Protein AF-A0A7C7JTU2-F1 (afdb_monomer_lite)

Sequence (144 aa):
MRARRPIYLCAALLTVGSVMELSAQTPSTFIVESPTMRTGEMMPRKYSPDGPNLSPPLTWRGLPAETRQIAVICQDHGAGNPPPWVHWIIYNIPGNAMGLPEGIPFESTDPMPREITGATHGNNGWGLSMYRGPAPPRNSVHHY

Radius of gyration: 26.82 Å; chains: 1; bounding box: 37×36×107 Å

Secondary structure (DSSP, 8-state):
--PPPPPP----------------------EEE-SS--TTSPPPGGGSTTTT-PPPPEEEE---TT--EEEEEEEETTSSSSSPEEEEEEEEEETT--EE-SS---STTSPPPGGGTT-EEEP-TTS-SS-----PPTT-----

Foldseek 3Di:
DDDDDDDDDDDDDDDPPDDPPPPPPDPFDKDKDFPQDDPPDDDPCCCAPNHVVKDGKMFIDRQPPPQAKDKDWDWWCVDDVNDTFTQWIKIQFGSPQGIADIRADQDPPDAGDPSRHRIFFAQGNVGGSDGHGDDDPPPDDIGD

Structure (mmCIF, N/CA/C/O backbone):
data_AF-A0A7C7JTU2-F1
#
_entry.id   AF-A0A7C7JTU2-F1
#
loop_
_atom_site.group_PDB
_atom_site.id
_atom_site.type_symbol
_atom_site.label_atom_id
_atom_site.label_alt_id
_atom_site.label_comp_id
_atom_site.label_asym_id
_atom_site.label_entity_id
_atom_site.label_seq_id
_atom_site.pdbx_PDB_ins_code
_atom_site.Cartn_x
_atom_site.Cartn_y
_atom_site.Cartn_z
_atom_site.occupancy
_atom_site.B_iso_or_equiv
_atom_site.auth_seq_id
_atom_site.auth_comp_id
_atom_site.auth_asym_id
_atom_site.auth_atom_id
_atom_site.pdbx_PDB_model_num
ATOM 1 N N . MET A 1 1 ? -7.100 21.741 91.784 1.00 44.62 1 MET A N 1
ATOM 2 C CA . MET A 1 1 ? -7.753 21.788 90.455 1.00 44.62 1 MET A CA 1
ATOM 3 C C . MET A 1 1 ? -6.667 21.665 89.393 1.00 44.62 1 MET A C 1
ATOM 5 O O . MET A 1 1 ? -5.785 22.509 89.361 1.00 44.62 1 MET A O 1
ATOM 9 N N . ARG A 1 2 ? -6.634 20.572 88.618 1.00 43.47 2 ARG A N 1
ATOM 10 C CA . ARG A 1 2 ? -5.544 20.252 87.674 1.00 43.47 2 ARG A CA 1
ATOM 11 C C . ARG A 1 2 ? -6.115 20.292 86.252 1.00 43.47 2 ARG A C 1
ATOM 13 O O . ARG A 1 2 ? -6.909 19.426 85.896 1.00 43.47 2 ARG A O 1
ATOM 20 N N . ALA A 1 3 ? -5.772 21.325 85.484 1.00 44.09 3 ALA A N 1
ATOM 21 C CA . ALA A 1 3 ? -6.263 21.531 84.123 1.00 44.09 3 ALA A CA 1
ATOM 22 C C . ALA A 1 3 ? -5.589 20.549 83.147 1.00 44.09 3 ALA A C 1
ATOM 24 O O . ALA A 1 3 ? -4.362 20.474 83.079 1.00 44.09 3 ALA A O 1
ATOM 25 N N . ARG A 1 4 ? -6.394 19.779 82.407 1.00 50.62 4 ARG A N 1
ATOM 26 C CA . ARG A 1 4 ? -5.942 18.874 81.340 1.00 50.62 4 ARG A CA 1
ATOM 27 C C . ARG A 1 4 ? -5.912 19.648 80.018 1.00 50.62 4 ARG A C 1
ATOM 29 O O . ARG A 1 4 ? -6.917 20.242 79.642 1.00 50.62 4 ARG A O 1
ATOM 36 N N . ARG A 1 5 ? -4.766 19.654 79.331 1.00 49.66 5 ARG A N 1
ATOM 37 C CA . ARG A 1 5 ? -4.621 20.205 77.972 1.00 49.66 5 ARG A CA 1
ATOM 38 C C . ARG A 1 5 ? -5.135 19.184 76.943 1.00 49.66 5 ARG A C 1
ATOM 40 O O . ARG A 1 5 ? -4.817 18.006 77.107 1.00 49.66 5 ARG A O 1
ATOM 47 N N . PRO A 1 6 ? -5.879 19.591 75.900 1.00 47.34 6 PRO A N 1
ATOM 48 C CA . PRO A 1 6 ? -6.266 18.685 74.827 1.00 47.34 6 PRO A CA 1
ATOM 49 C C . PRO A 1 6 ? -5.099 18.498 73.848 1.00 47.34 6 PRO A C 1
ATOM 51 O O . PRO A 1 6 ? -4.407 19.451 73.492 1.00 47.34 6 PRO A O 1
ATOM 54 N N . ILE A 1 7 ? -4.879 17.252 73.434 1.00 58.06 7 ILE A N 1
ATOM 55 C CA . ILE A 1 7 ? -3.967 16.876 72.352 1.00 58.06 7 ILE A CA 1
ATOM 56 C C . ILE A 1 7 ? -4.820 16.804 71.083 1.00 58.06 7 ILE A C 1
ATOM 58 O O . ILE A 1 7 ? -5.769 16.024 71.035 1.00 58.06 7 ILE A O 1
ATOM 62 N N . TYR A 1 8 ? -4.508 17.618 70.076 1.00 43.75 8 TYR A N 1
ATOM 63 C CA . TYR A 1 8 ? -5.130 17.523 68.756 1.00 43.75 8 TYR A CA 1
ATOM 64 C C . TYR A 1 8 ? -4.351 16.514 67.910 1.00 43.75 8 TYR A C 1
ATOM 66 O O . TYR A 1 8 ? -3.155 16.682 67.677 1.00 43.75 8 TYR A O 1
ATOM 74 N N . LEU A 1 9 ? -5.031 15.453 67.478 1.00 47.47 9 LEU A N 1
ATOM 75 C CA . LEU A 1 9 ? -4.498 14.450 66.564 1.00 47.47 9 LEU A CA 1
ATOM 76 C C . LEU A 1 9 ? -4.831 14.892 65.129 1.00 47.47 9 LEU A C 1
ATOM 78 O O . LEU A 1 9 ? -5.986 14.828 64.714 1.00 47.47 9 LEU A O 1
ATOM 82 N N . CYS A 1 10 ? -3.840 15.377 64.378 1.00 43.09 10 CYS A N 1
ATOM 83 C CA . CYS A 1 10 ? -3.990 15.619 62.942 1.00 43.09 10 CYS A CA 1
ATOM 84 C C . CYS A 1 10 ? -4.026 14.274 62.206 1.00 43.09 10 CYS A C 1
ATOM 86 O O . CYS A 1 10 ? -3.021 13.565 62.157 1.00 43.09 10 CYS A O 1
ATOM 88 N N . ALA A 1 11 ? -5.172 13.927 61.623 1.00 54.00 11 ALA A N 1
ATOM 89 C CA . ALA A 1 11 ? -5.282 12.814 60.688 1.00 54.00 11 ALA A CA 1
ATOM 90 C C . ALA A 1 11 ? -4.717 13.244 59.325 1.00 54.00 11 ALA A C 1
ATOM 92 O O . ALA A 1 11 ? -5.240 14.158 58.690 1.00 54.00 11 ALA A O 1
ATOM 93 N N . ALA A 1 12 ? -3.638 12.601 58.879 1.00 56.00 12 ALA A N 1
ATOM 94 C CA . ALA A 1 12 ? -3.118 12.776 57.529 1.00 56.00 12 ALA A CA 1
ATOM 95 C C . ALA A 1 12 ? -3.972 11.955 56.546 1.00 56.00 12 ALA A C 1
ATOM 97 O O . ALA A 1 12 ? -4.010 10.727 56.634 1.00 56.00 12 ALA A O 1
ATOM 98 N N . LEU A 1 13 ? -4.666 12.624 55.617 1.00 56.28 13 LEU A N 1
ATOM 99 C CA . LEU A 1 13 ? -5.293 11.970 54.465 1.00 56.28 13 LEU A CA 1
ATOM 100 C C . LEU A 1 13 ? -4.188 11.529 53.495 1.00 56.28 13 LEU A C 1
ATOM 102 O O . LEU A 1 13 ? -3.572 12.358 52.829 1.00 56.28 13 LEU A O 1
ATOM 106 N N . LEU A 1 14 ? -3.950 10.223 53.408 1.00 55.97 14 LEU A N 1
ATOM 107 C CA . LEU A 1 14 ? -3.154 9.625 52.340 1.00 55.97 14 LEU A CA 1
ATOM 108 C C . LEU A 1 14 ? -4.024 9.555 51.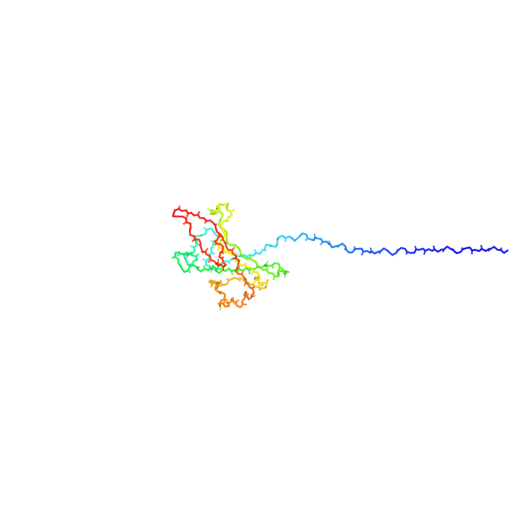081 1.00 55.97 14 LEU A C 1
ATOM 110 O O . LEU A 1 14 ? -4.910 8.708 50.974 1.00 55.97 14 LEU A O 1
ATOM 114 N N . THR A 1 15 ? -3.795 10.454 50.128 1.00 59.78 15 THR A N 1
ATOM 115 C CA . THR A 1 15 ? -4.332 10.305 48.776 1.00 59.78 15 THR A CA 1
ATOM 116 C C . THR A 1 15 ? -3.600 9.150 48.101 1.00 59.78 15 THR A C 1
ATOM 118 O O . THR A 1 15 ? -2.412 9.236 47.797 1.00 59.78 15 THR A O 1
ATOM 121 N N . VAL A 1 16 ? -4.303 8.039 47.879 1.00 60.81 16 VAL A N 1
ATOM 122 C CA . VAL A 1 16 ? -3.799 6.946 47.045 1.00 60.81 16 VAL A CA 1
ATOM 123 C C . VAL A 1 16 ? -3.772 7.464 45.609 1.00 60.81 16 VAL A C 1
ATOM 125 O O . VAL A 1 16 ? -4.805 7.554 44.949 1.00 60.81 16 VAL A O 1
ATOM 128 N N . GLY A 1 17 ? -2.596 7.885 45.148 1.00 57.53 17 GLY A N 1
ATOM 129 C CA . GLY A 1 17 ? -2.371 8.200 43.744 1.00 57.53 17 GLY A CA 1
ATOM 130 C C . GLY A 1 17 ? -2.594 6.940 42.915 1.00 57.53 17 GLY A C 1
ATOM 131 O O . GLY A 1 17 ? -1.939 5.925 43.145 1.00 57.53 17 GLY A O 1
ATOM 132 N N . SER A 1 18 ? -3.542 6.991 41.980 1.00 65.31 18 SER A N 1
ATOM 133 C CA . SER A 1 18 ? -3.735 5.925 41.001 1.00 65.31 18 SER A CA 1
ATOM 134 C C . SER A 1 18 ? -2.482 5.851 40.131 1.00 65.31 18 SER A C 1
ATOM 136 O O . SER A 1 18 ? -2.180 6.768 39.368 1.00 65.31 18 SER A O 1
ATOM 138 N N . VAL A 1 19 ? -1.713 4.779 40.302 1.00 59.88 19 VAL A N 1
ATOM 139 C CA . VAL A 1 19 ? -0.646 4.411 39.377 1.00 59.88 19 VAL A CA 1
ATOM 140 C C . VAL A 1 19 ? -1.309 3.964 38.081 1.00 59.88 19 VAL A C 1
ATOM 142 O O . VAL A 1 19 ? -1.982 2.938 38.044 1.00 59.88 19 VAL A O 1
ATOM 145 N N . MET A 1 20 ? -1.158 4.753 37.016 1.00 58.62 20 MET A N 1
ATOM 146 C CA . MET A 1 20 ? -1.461 4.265 35.676 1.00 58.62 20 MET A CA 1
ATOM 147 C C . MET A 1 20 ? -0.395 3.228 35.329 1.00 58.62 20 MET A C 1
ATOM 149 O O . MET A 1 20 ? 0.753 3.577 35.053 1.00 58.62 20 MET A O 1
ATOM 153 N N . GLU A 1 21 ? -0.756 1.949 35.399 1.00 58.12 21 GLU A N 1
ATOM 154 C CA . GLU A 1 21 ? 0.071 0.876 34.861 1.00 58.12 21 GLU A CA 1
ATOM 155 C C . GLU A 1 21 ? 0.172 1.066 33.350 1.00 58.12 21 GLU A C 1
ATOM 157 O O . GLU A 1 21 ? -0.782 0.854 32.599 1.00 58.12 21 GLU A O 1
ATOM 162 N N . LEU A 1 22 ? 1.351 1.488 32.896 1.00 54.31 22 LEU A N 1
ATOM 163 C CA . LEU A 1 22 ? 1.710 1.448 31.491 1.00 54.31 22 LEU A CA 1
ATOM 164 C C . LEU A 1 22 ? 1.908 -0.026 31.115 1.00 54.31 22 LEU A C 1
ATOM 166 O O . LEU A 1 22 ? 3.024 -0.541 31.123 1.00 54.31 22 LEU A O 1
ATOM 170 N N . SER A 1 23 ? 0.808 -0.726 30.841 1.00 62.28 23 SER A N 1
ATOM 171 C CA . SER A 1 23 ? 0.864 -2.060 30.256 1.00 62.28 23 SER A CA 1
ATOM 172 C C . SER A 1 23 ? 1.531 -1.932 28.892 1.00 62.28 23 SER A C 1
ATOM 174 O O . SER A 1 23 ? 0.951 -1.369 27.963 1.00 62.28 23 SER A O 1
ATOM 176 N N . ALA A 1 24 ? 2.747 -2.458 28.757 1.00 57.00 24 ALA A N 1
ATOM 177 C CA . ALA A 1 24 ? 3.334 -2.702 27.450 1.00 57.00 24 ALA A CA 1
ATOM 178 C C . ALA A 1 24 ? 2.350 -3.575 26.662 1.00 57.00 24 ALA A C 1
ATOM 180 O O . ALA A 1 24 ? 2.058 -4.705 27.056 1.00 57.00 24 ALA A O 1
ATOM 181 N N . GLN A 1 25 ? 1.774 -3.033 25.590 1.00 59.81 25 GLN A N 1
ATOM 182 C CA . GLN A 1 25 ? 0.852 -3.785 24.754 1.00 59.81 25 GLN A CA 1
ATOM 183 C C . GLN A 1 25 ? 1.649 -4.905 24.091 1.00 59.81 25 GLN A C 1
ATOM 185 O O . GLN A 1 25 ? 2.521 -4.646 23.261 1.00 59.81 25 GLN A O 1
ATOM 190 N N . THR A 1 26 ? 1.394 -6.153 24.491 1.00 57.59 26 THR A N 1
ATOM 191 C CA . THR A 1 26 ? 1.912 -7.319 23.773 1.00 57.59 26 THR A CA 1
ATOM 192 C C . THR A 1 26 ? 1.570 -7.126 22.296 1.00 57.59 26 THR A C 1
ATOM 194 O O . THR A 1 26 ? 0.409 -6.802 22.011 1.00 57.59 26 THR A O 1
ATOM 197 N N . PRO A 1 27 ? 2.533 -7.255 21.360 1.00 60.69 27 PRO A N 1
ATOM 198 C CA . PRO A 1 27 ? 2.233 -7.093 19.948 1.00 60.69 27 PRO A CA 1
ATOM 199 C C . PRO A 1 27 ? 1.124 -8.079 19.594 1.00 60.69 27 PRO A C 1
ATOM 201 O O . PRO A 1 27 ? 1.302 -9.295 19.643 1.00 60.69 27 PRO A O 1
ATOM 204 N N . SER A 1 28 ? -0.058 -7.536 19.320 1.00 69.88 28 SER A N 1
ATOM 205 C CA . SER A 1 28 ? -1.204 -8.320 18.889 1.00 69.88 28 SER A CA 1
ATOM 206 C C . SER A 1 28 ? -0.896 -8.725 17.463 1.00 69.88 28 SER A C 1
ATOM 208 O O . SER A 1 28 ? -0.784 -7.875 16.580 1.00 69.88 28 SER A O 1
ATOM 210 N N . THR A 1 29 ? -0.690 -10.017 17.237 1.00 85.00 29 THR A N 1
ATOM 211 C CA . THR A 1 29 ? -0.572 -10.526 15.878 1.00 85.00 29 THR A CA 1
ATOM 212 C C . THR A 1 29 ? -1.952 -10.471 15.241 1.00 85.00 29 THR A C 1
ATOM 214 O O . THR A 1 29 ? -2.871 -11.160 15.676 1.00 85.00 29 THR A O 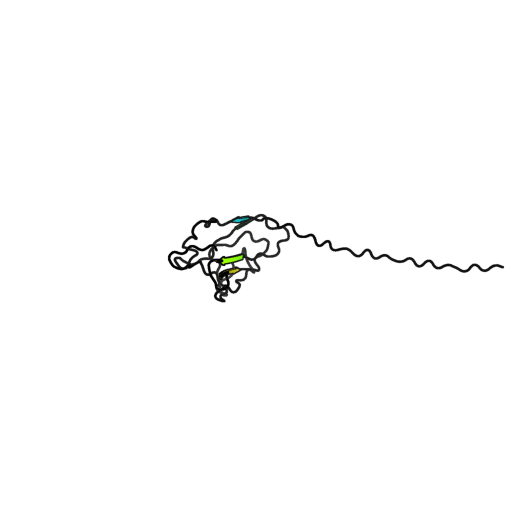1
ATOM 217 N N . PHE A 1 30 ? -2.090 -9.647 14.212 1.00 94.44 30 PHE A N 1
ATOM 218 C CA . PHE A 1 30 ? -3.230 -9.663 13.309 1.00 94.44 30 PHE A CA 1
ATOM 219 C C . PHE A 1 30 ? -2.767 -10.181 11.949 1.00 94.44 30 PHE A C 1
ATOM 221 O O . PHE A 1 30 ? -1.573 -10.204 11.643 1.00 94.44 30 PHE A O 1
ATOM 228 N N . ILE A 1 31 ? -3.713 -10.646 11.145 1.00 95.81 31 ILE A N 1
ATOM 229 C CA . ILE A 1 31 ? -3.431 -11.242 9.841 1.00 95.81 31 ILE A CA 1
ATOM 230 C C . ILE A 1 31 ? -3.775 -10.223 8.767 1.00 95.81 31 ILE A C 1
ATOM 232 O O . ILE A 1 31 ? -4.836 -9.607 8.846 1.00 95.81 31 ILE A O 1
ATOM 236 N N . VAL A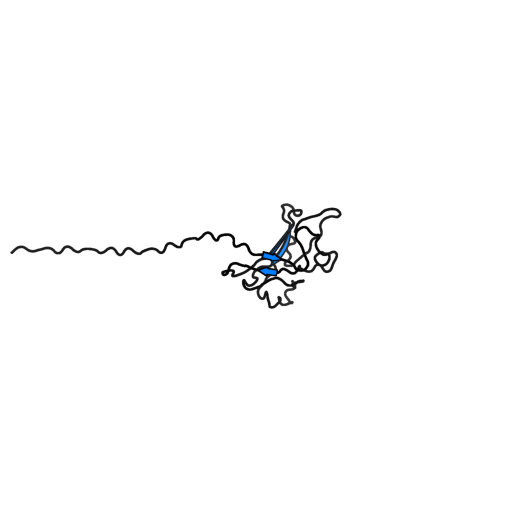 1 32 ? -2.904 -10.091 7.766 1.00 97.06 32 VAL A N 1
ATOM 237 C CA . VAL A 1 32 ? -3.131 -9.307 6.548 1.00 97.06 32 VAL A CA 1
ATOM 238 C C . VAL A 1 32 ? -2.990 -10.235 5.349 1.00 97.06 32 VAL A C 1
ATOM 240 O O . VAL A 1 32 ? -2.011 -10.970 5.239 1.00 97.06 32 VAL A O 1
ATOM 243 N N . GLU A 1 33 ? -3.969 -10.208 4.456 1.00 97.38 33 GLU A N 1
ATOM 244 C CA . GLU A 1 33 ? -4.041 -11.057 3.270 1.00 97.38 33 GLU A CA 1
ATOM 245 C C . GLU A 1 33 ? -4.533 -10.258 2.065 1.00 97.38 33 GLU A C 1
ATOM 247 O O . GLU A 1 33 ? -5.195 -9.228 2.202 1.00 97.38 33 GLU A O 1
ATOM 252 N N . SER A 1 34 ? -4.262 -10.771 0.868 1.00 97.94 34 SER A N 1
ATOM 253 C CA . SER A 1 34 ? -4.821 -10.260 -0.377 1.00 97.94 34 SER A CA 1
ATOM 254 C C . SER A 1 34 ? -5.413 -11.416 -1.185 1.00 97.94 34 SER A C 1
ATOM 256 O O . SER A 1 34 ? -4.780 -12.467 -1.289 1.00 97.94 34 SER A O 1
ATOM 258 N N . PRO A 1 35 ? -6.596 -11.253 -1.802 1.00 96.50 35 PRO A N 1
ATOM 259 C CA . PRO A 1 35 ? -7.148 -12.268 -2.699 1.00 96.50 35 PRO A CA 1
ATOM 260 C C . PRO A 1 35 ? -6.355 -12.409 -4.009 1.00 96.50 35 PRO A C 1
ATOM 262 O O . PRO A 1 35 ? -6.557 -13.371 -4.747 1.00 96.50 35 PRO A O 1
ATOM 265 N N . THR A 1 36 ? -5.479 -11.452 -4.325 1.00 96.62 36 THR A N 1
ATOM 266 C CA . THR A 1 36 ? -4.796 -11.346 -5.623 1.00 96.62 36 THR A CA 1
ATOM 267 C C . THR A 1 36 ? -3.276 -11.365 -5.521 1.00 96.62 36 THR A C 1
ATOM 269 O O . THR A 1 36 ? -2.614 -11.446 -6.553 1.00 96.62 36 THR A O 1
ATOM 272 N N . MET A 1 37 ? -2.716 -11.305 -4.312 1.00 96.69 37 MET A N 1
ATOM 273 C CA . MET A 1 37 ? -1.273 -11.325 -4.070 1.00 96.69 37 MET A CA 1
ATOM 274 C C . MET A 1 37 ? -0.918 -12.375 -3.023 1.00 96.69 37 MET A C 1
ATOM 276 O O . MET A 1 37 ? -1.684 -12.625 -2.091 1.00 96.69 37 MET A O 1
ATOM 280 N N . ARG A 1 38 ? 0.276 -12.955 -3.149 1.00 96.75 38 ARG A N 1
ATOM 281 C CA . ARG A 1 38 ? 0.853 -13.879 -2.170 1.00 96.75 38 ARG A CA 1
ATOM 282 C C . ARG A 1 38 ? 2.280 -13.463 -1.850 1.00 96.75 38 ARG A C 1
ATOM 284 O O . ARG A 1 38 ? 3.013 -13.002 -2.722 1.00 96.75 38 ARG A O 1
ATOM 291 N N . THR A 1 39 ? 2.674 -13.640 -0.596 1.00 96.19 39 THR A N 1
ATOM 292 C CA . THR A 1 39 ? 4.035 -13.345 -0.143 1.00 96.19 39 THR A CA 1
ATOM 293 C C . THR A 1 39 ? 5.056 -14.147 -0.945 1.00 96.19 39 THR A C 1
ATOM 295 O O . THR A 1 39 ? 4.942 -15.365 -1.052 1.00 96.19 39 THR A O 1
ATOM 298 N N . GLY A 1 40 ? 6.065 -13.458 -1.480 1.00 95.94 40 GLY A N 1
ATOM 299 C CA . GLY A 1 40 ? 7.147 -14.070 -2.256 1.00 95.94 40 GLY A CA 1
ATOM 300 C C . GLY A 1 40 ? 6.803 -14.369 -3.718 1.00 95.94 40 GLY A C 1
ATOM 301 O O . GLY A 1 40 ? 7.684 -14.805 -4.455 1.00 95.94 40 GLY A O 1
ATOM 302 N N . GLU A 1 41 ? 5.568 -14.118 -4.157 1.00 96.81 41 GLU A N 1
ATOM 303 C CA . GLU A 1 41 ? 5.188 -14.231 -5.565 1.00 96.81 41 GLU A CA 1
ATOM 304 C C . GLU A 1 41 ? 5.346 -12.901 -6.312 1.00 96.81 41 GLU A C 1
ATOM 306 O O . GLU A 1 41 ? 5.452 -11.824 -5.722 1.00 96.81 41 GLU A O 1
ATOM 311 N N . MET A 1 42 ? 5.356 -12.981 -7.644 1.00 95.50 42 MET A N 1
ATOM 312 C CA . MET A 1 42 ? 5.427 -11.800 -8.498 1.00 95.50 42 MET A CA 1
ATOM 313 C C . MET A 1 42 ? 4.174 -10.935 -8.344 1.00 95.50 42 MET A C 1
ATOM 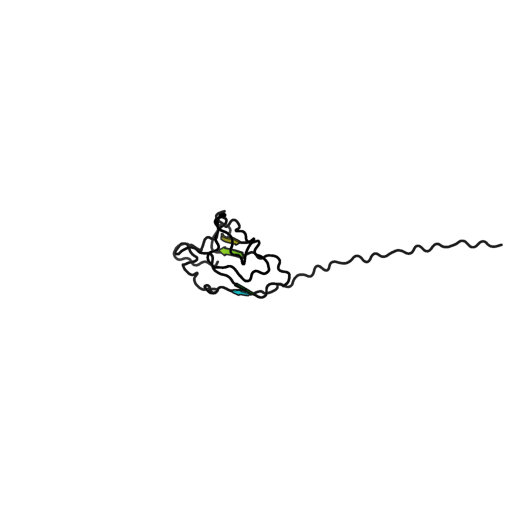315 O O . MET A 1 42 ? 3.049 -11.432 -8.405 1.00 95.50 42 MET A O 1
ATOM 319 N N . MET A 1 43 ? 4.377 -9.621 -8.232 1.00 95.19 43 MET A N 1
ATOM 320 C CA . MET A 1 43 ? 3.291 -8.642 -8.220 1.00 95.19 43 MET A CA 1
ATOM 321 C C . MET A 1 43 ? 2.436 -8.769 -9.498 1.00 95.19 43 MET A C 1
ATOM 323 O O . MET A 1 43 ? 2.982 -8.703 -10.606 1.00 95.19 43 MET A O 1
ATOM 327 N N . PRO A 1 44 ? 1.102 -8.918 -9.392 1.00 97.38 44 PRO A N 1
ATOM 328 C CA . PRO A 1 44 ? 0.222 -8.892 -10.552 1.00 97.38 44 PRO A CA 1
ATOM 329 C C . PRO A 1 44 ? 0.376 -7.602 -11.363 1.00 97.38 44 PRO A C 1
ATOM 331 O O . PRO A 1 44 ? 0.329 -6.505 -10.811 1.00 97.38 44 PRO A O 1
ATOM 334 N N . ARG A 1 45 ? 0.453 -7.721 -12.698 1.00 96.75 45 ARG A N 1
ATOM 335 C CA . ARG A 1 45 ? 0.654 -6.576 -13.616 1.00 96.75 45 ARG A CA 1
ATOM 336 C C . ARG A 1 45 ? -0.333 -5.426 -13.421 1.00 96.75 45 ARG A C 1
ATOM 338 O O . ARG A 1 45 ? -0.001 -4.282 -13.684 1.00 96.75 45 ARG A O 1
ATOM 345 N N . LYS A 1 46 ? -1.556 -5.705 -12.967 1.00 97.94 46 LYS A N 1
ATOM 346 C CA . LYS A 1 46 ? -2.559 -4.654 -12.759 1.00 97.94 46 LYS A CA 1
ATOM 347 C C . LYS A 1 46 ? -2.225 -3.676 -11.628 1.00 97.94 46 LYS A C 1
ATOM 349 O O . LYS A 1 46 ? -2.798 -2.593 -11.598 1.00 97.94 46 LYS A O 1
ATOM 354 N N . TYR A 1 47 ? -1.297 -4.046 -10.749 1.00 98.00 47 TYR A N 1
ATOM 355 C CA . TYR A 1 47 ? -0.789 -3.214 -9.661 1.00 98.00 47 TYR A CA 1
ATOM 356 C C . TYR A 1 47 ? 0.564 -2.575 -10.004 1.00 98.00 47 TYR A C 1
ATOM 358 O O . TYR A 1 47 ? 1.245 -2.060 -9.131 1.00 98.00 47 TYR A O 1
ATOM 366 N N . SER A 1 48 ? 0.989 -2.602 -11.268 1.00 96.81 48 SER A N 1
ATOM 367 C CA . SER A 1 48 ? 2.189 -1.901 -11.728 1.00 96.81 48 SER A CA 1
ATOM 368 C C . SER A 1 48 ? 1.859 -0.943 -12.876 1.00 96.81 48 SER A C 1
ATOM 370 O O . SER A 1 48 ? 0.782 -1.045 -13.476 1.00 96.81 48 SER A O 1
ATOM 372 N N . PRO A 1 49 ? 2.785 -0.033 -13.232 1.00 95.62 49 PRO A N 1
ATOM 373 C CA . PRO A 1 49 ? 2.661 0.814 -14.418 1.00 95.62 49 PRO A CA 1
ATOM 374 C C . PRO A 1 49 ? 2.629 0.054 -15.754 1.00 95.62 49 PRO A C 1
ATOM 376 O O . PRO A 1 49 ? 2.296 0.652 -16.772 1.00 95.62 49 PRO A O 1
ATOM 379 N N . ASP A 1 50 ? 2.950 -1.246 -15.768 1.00 93.88 50 ASP A N 1
ATOM 380 C CA . ASP A 1 50 ? 2.787 -2.106 -16.953 1.00 93.88 50 ASP A CA 1
ATOM 381 C C . ASP A 1 50 ? 1.325 -2.553 -17.164 1.00 93.88 50 ASP A C 1
ATOM 383 O O . ASP A 1 50 ? 0.994 -3.183 -18.172 1.00 93.88 50 ASP A O 1
ATOM 387 N N . GLY A 1 51 ? 0.446 -2.265 -16.203 1.00 96.38 51 GLY A N 1
ATOM 388 C CA . GLY A 1 51 ? -0.999 -2.433 -16.290 1.00 96.38 51 GLY A CA 1
ATOM 389 C C . GLY A 1 51 ? -1.729 -1.161 -15.845 1.00 96.38 51 GLY A C 1
ATOM 390 O O . GLY A 1 51 ? -1.182 -0.065 -15.950 1.00 96.38 51 GLY A O 1
ATOM 391 N N . PRO A 1 52 ? -2.967 -1.270 -15.328 1.00 97.44 52 PRO A N 1
ATOM 392 C CA . PRO A 1 52 ? -3.735 -0.095 -14.909 1.00 97.44 52 PRO A CA 1
ATOM 393 C C . PRO A 1 52 ? -3.236 0.592 -13.624 1.00 97.44 52 PRO A C 1
ATOM 395 O O . PRO A 1 52 ? -3.838 1.577 -13.212 1.00 97.44 52 PRO A O 1
ATOM 398 N N . ASN A 1 53 ? -2.160 0.098 -12.993 1.00 97.56 53 ASN A N 1
ATOM 399 C CA . ASN A 1 53 ? -1.527 0.697 -11.814 1.00 97.56 53 ASN A CA 1
ATOM 400 C C . ASN A 1 53 ? -2.489 0.941 -10.628 1.00 97.56 53 ASN A C 1
ATOM 402 O O . ASN A 1 53 ? -2.439 1.978 -9.967 1.00 97.56 53 ASN A O 1
ATOM 406 N N . LEU A 1 54 ? -3.377 -0.019 -10.367 1.00 98.19 54 LEU A N 1
ATOM 407 C CA . LEU A 1 54 ? -4.355 0.044 -9.277 1.00 98.19 54 LEU A CA 1
ATOM 408 C C . LEU A 1 54 ? -3.693 -0.265 -7.930 1.00 98.19 54 LEU A C 1
ATOM 410 O O . LEU A 1 54 ? -2.789 -1.095 -7.861 1.00 98.19 54 LEU A O 1
ATOM 414 N N . SER A 1 55 ? -4.183 0.326 -6.839 1.00 98.12 55 SER A N 1
ATOM 415 C CA . SER A 1 55 ? -3.796 -0.129 -5.500 1.00 98.12 55 SER A CA 1
ATOM 416 C C . SER A 1 55 ? -4.326 -1.551 -5.253 1.00 98.12 55 SER A C 1
ATOM 418 O O . SER A 1 55 ? -5.475 -1.836 -5.611 1.00 98.12 55 SER A O 1
ATOM 420 N N . PRO A 1 56 ? -3.548 -2.456 -4.639 1.00 98.12 56 PRO A N 1
ATOM 421 C CA . PRO A 1 56 ? -4.001 -3.821 -4.417 1.00 98.12 56 PRO A CA 1
ATOM 422 C C . PRO A 1 56 ? -5.058 -3.909 -3.304 1.00 98.12 56 PRO A C 1
ATOM 424 O O . PRO A 1 56 ? -4.988 -3.152 -2.333 1.00 98.12 56 PRO A O 1
ATOM 427 N N . PRO A 1 57 ? -6.012 -4.855 -3.396 1.00 98.38 57 PRO A N 1
ATOM 428 C CA . PRO A 1 57 ? -6.946 -5.133 -2.324 1.00 98.38 57 PRO A CA 1
ATOM 429 C C . PRO A 1 57 ? -6.218 -5.814 -1.167 1.00 98.38 57 PRO A C 1
ATOM 431 O O . PRO A 1 57 ? -5.424 -6.741 -1.368 1.00 98.38 57 PRO A O 1
ATOM 434 N N . LEU A 1 58 ? -6.544 -5.390 0.046 1.00 98.56 58 LEU A N 1
ATOM 435 C CA . LEU A 1 58 ? -6.058 -5.978 1.286 1.00 98.56 58 LEU A CA 1
ATOM 436 C C . LEU A 1 58 ? -7.245 -6.324 2.172 1.00 98.56 58 LEU A C 1
ATOM 438 O O . LEU A 1 58 ? -8.264 -5.643 2.170 1.00 98.56 58 LEU A O 1
ATOM 442 N N . THR A 1 59 ? -7.092 -7.367 2.965 1.00 98.25 59 THR A N 1
ATOM 443 C CA . THR A 1 59 ? -8.029 -7.754 4.014 1.00 98.25 59 THR A CA 1
ATOM 444 C C . THR A 1 59 ? -7.238 -8.021 5.274 1.00 98.25 59 THR A C 1
ATOM 446 O O . THR A 1 59 ? -6.093 -8.470 5.205 1.00 98.25 59 THR A O 1
ATOM 449 N N . TRP A 1 60 ? -7.828 -7.750 6.428 1.00 97.44 60 TRP A N 1
ATOM 450 C CA . TRP A 1 60 ? -7.199 -8.064 7.698 1.00 97.44 60 TRP A CA 1
ATOM 451 C C . TRP A 1 60 ? -8.204 -8.576 8.717 1.00 97.44 60 TRP A C 1
ATOM 453 O O . TRP A 1 60 ? -9.401 -8.295 8.658 1.00 97.44 60 TRP A O 1
ATOM 463 N N . ARG A 1 61 ? -7.707 -9.365 9.667 1.00 95.75 61 ARG A N 1
ATOM 464 C CA . ARG A 1 61 ? -8.501 -9.926 10.766 1.00 95.75 61 ARG A CA 1
ATOM 465 C C . ARG A 1 61 ? -7.669 -10.044 12.032 1.00 95.75 61 ARG A C 1
ATOM 467 O O . ARG A 1 61 ? -6.453 -10.203 11.967 1.00 95.75 61 ARG A O 1
ATOM 474 N N . GLY A 1 62 ? -8.343 -10.015 13.179 1.00 94.88 62 GLY A N 1
ATOM 475 C CA . GLY A 1 62 ? -7.687 -10.119 14.484 1.00 94.88 62 GLY A CA 1
ATOM 476 C C . GLY A 1 62 ? -6.986 -8.834 14.927 1.00 94.88 62 GLY A C 1
ATOM 477 O O . GLY A 1 62 ? -6.038 -8.909 15.701 1.00 94.88 62 GLY A O 1
ATOM 478 N N . LEU A 1 63 ? -7.427 -7.669 14.435 1.00 94.50 63 LEU A N 1
ATOM 479 C CA . LEU A 1 63 ? -6.964 -6.382 14.957 1.00 94.50 63 LEU A CA 1
ATOM 480 C C . LEU A 1 63 ? -7.232 -6.293 16.469 1.00 94.50 63 LEU A C 1
ATOM 482 O O . LEU A 1 63 ? -8.263 -6.799 16.928 1.00 94.50 63 LEU A O 1
ATOM 486 N N . PRO A 1 64 ? -6.352 -5.641 17.251 1.00 93.62 64 PRO A N 1
ATOM 487 C CA . PRO A 1 64 ? -6.622 -5.410 18.663 1.00 93.62 64 PRO A CA 1
ATOM 488 C C . PRO A 1 64 ? -7.951 -4.667 18.856 1.00 93.62 64 PRO A C 1
ATOM 490 O O . PRO A 1 64 ? -8.262 -3.745 18.103 1.00 93.62 64 PRO A O 1
ATOM 493 N N . ALA A 1 65 ? -8.724 -5.052 19.876 1.00 90.44 65 ALA A N 1
ATOM 494 C CA . ALA A 1 65 ? -10.089 -4.555 20.090 1.00 90.44 65 ALA A CA 1
ATOM 495 C C . ALA A 1 65 ? -10.174 -3.020 20.189 1.00 90.44 65 ALA A C 1
ATOM 497 O O . ALA A 1 65 ? -11.138 -2.420 19.728 1.00 90.44 65 ALA A O 1
ATOM 498 N N . GLU A 1 66 ? -9.126 -2.390 20.720 1.00 93.00 66 GLU A N 1
ATOM 499 C CA . GLU A 1 66 ? -9.023 -0.938 20.902 1.00 93.00 66 GLU A CA 1
ATOM 500 C C . GLU A 1 66 ? -8.445 -0.201 19.674 1.00 93.00 66 GLU A C 1
ATOM 502 O O . GLU A 1 66 ? -8.029 0.957 19.778 1.00 93.00 66 GLU A O 1
ATOM 507 N N . THR A 1 67 ? -8.366 -0.852 18.504 1.00 95.44 67 THR A N 1
ATOM 508 C CA . THR A 1 67 ? -7.871 -0.214 17.273 1.00 95.44 67 THR A CA 1
ATOM 509 C C . THR A 1 67 ? -8.775 0.952 16.900 1.00 95.44 67 THR A C 1
ATOM 511 O O . THR A 1 67 ? -9.940 0.772 16.555 1.00 95.44 67 THR A O 1
ATOM 514 N N . ARG A 1 68 ? -8.229 2.170 16.939 1.00 96.62 68 ARG A N 1
ATOM 515 C CA . ARG A 1 68 ? -8.974 3.383 16.566 1.00 96.62 68 ARG A CA 1
ATOM 516 C C . ARG A 1 68 ? -8.864 3.692 15.085 1.00 96.62 68 ARG A C 1
ATOM 518 O O . ARG A 1 68 ? -9.851 4.067 14.457 1.00 96.62 68 ARG A O 1
ATOM 525 N N . GLN A 1 69 ? -7.658 3.556 14.548 1.00 97.62 69 GLN A N 1
ATOM 526 C CA . GLN A 1 69 ? -7.338 3.848 13.161 1.00 97.62 69 GLN A CA 1
ATOM 527 C C . GLN A 1 69 ? -6.237 2.915 12.664 1.00 97.62 69 GLN A C 1
ATOM 529 O O . GLN A 1 69 ? -5.451 2.392 13.455 1.00 97.62 69 GLN A O 1
ATOM 534 N N . ILE A 1 70 ? -6.184 2.739 11.350 1.00 98.38 70 ILE A N 1
ATOM 535 C CA . ILE A 1 70 ? -5.218 1.898 10.647 1.00 98.38 70 ILE A CA 1
ATOM 536 C C . ILE A 1 70 ? -4.458 2.770 9.640 1.00 98.38 70 ILE A C 1
ATOM 538 O O . ILE A 1 70 ? -4.988 3.751 9.104 1.00 98.38 70 ILE A O 1
ATOM 542 N N . ALA A 1 71 ? -3.206 2.404 9.384 1.00 98.25 71 ALA A N 1
ATOM 543 C CA . ALA A 1 71 ? -2.406 2.933 8.291 1.00 98.25 71 ALA A CA 1
ATOM 544 C C . ALA A 1 71 ? -1.784 1.778 7.499 1.00 98.25 71 ALA A C 1
ATOM 546 O O . ALA A 1 71 ? -1.442 0.742 8.067 1.00 98.25 71 ALA A O 1
ATOM 547 N N . VAL A 1 72 ? -1.631 1.973 6.192 1.00 98.44 72 VAL A N 1
ATOM 548 C CA . VAL A 1 72 ? -0.956 1.050 5.276 1.00 98.44 72 VAL A CA 1
ATOM 549 C C . VAL A 1 72 ? 0.167 1.805 4.581 1.00 98.44 72 VAL A C 1
ATOM 551 O O . VAL A 1 72 ? -0.032 2.915 4.081 1.00 98.44 72 VAL A O 1
ATOM 554 N N . ILE A 1 73 ? 1.351 1.193 4.562 1.00 98.31 73 ILE A N 1
ATOM 555 C CA . ILE A 1 73 ? 2.549 1.716 3.908 1.00 98.31 73 ILE A CA 1
ATOM 556 C C . ILE A 1 73 ? 3.104 0.606 3.012 1.00 98.31 73 ILE A C 1
ATOM 558 O O . ILE A 1 73 ? 3.298 -0.511 3.481 1.00 98.31 73 ILE A O 1
ATOM 562 N N . CYS A 1 74 ? 3.354 0.914 1.741 1.00 98.00 74 CYS A N 1
ATOM 563 C CA . CYS A 1 74 ? 4.036 0.021 0.800 1.00 98.00 74 CYS A CA 1
ATOM 564 C C . CYS A 1 74 ? 5.460 0.534 0.562 1.00 98.00 74 CYS A C 1
ATOM 566 O O . CYS A 1 74 ? 5.626 1.700 0.184 1.00 98.00 74 CYS A O 1
ATOM 568 N N . GLN A 1 75 ? 6.473 -0.298 0.813 1.00 97.50 75 GLN A N 1
ATOM 569 C CA . GLN A 1 75 ? 7.874 0.129 0.889 1.00 97.50 75 GLN A CA 1
ATOM 570 C C . GLN A 1 75 ? 8.791 -0.803 0.103 1.00 97.50 75 GLN A C 1
ATOM 572 O O . GLN A 1 75 ? 8.835 -1.997 0.359 1.00 97.50 75 GLN A O 1
ATOM 577 N N . ASP A 1 76 ? 9.602 -0.233 -0.782 1.00 97.12 76 ASP A N 1
ATOM 578 C CA . ASP A 1 76 ? 10.657 -0.931 -1.509 1.00 97.12 76 ASP A CA 1
ATOM 579 C C . ASP A 1 76 ? 12.013 -0.684 -0.841 1.00 97.12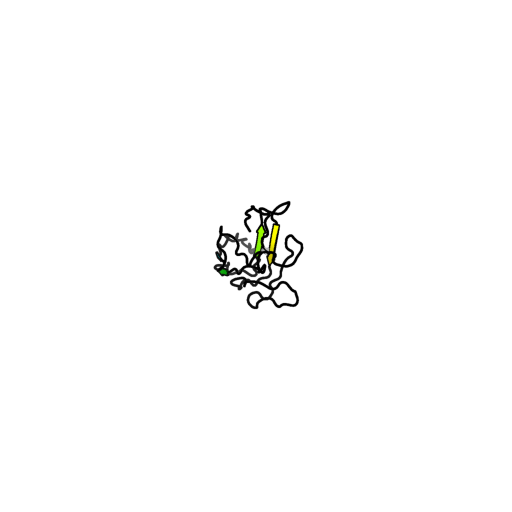 76 ASP A C 1
ATOM 581 O O . ASP A 1 76 ? 12.596 0.395 -0.964 1.00 97.12 76 ASP A O 1
ATOM 585 N N . HIS A 1 77 ? 12.539 -1.684 -0.136 1.00 95.62 77 HIS A N 1
ATOM 586 C CA . HIS A 1 77 ? 13.877 -1.611 0.466 1.00 95.62 77 HIS A CA 1
ATOM 587 C C . HIS A 1 77 ? 15.017 -1.843 -0.542 1.00 95.62 77 HIS A C 1
ATOM 589 O O . HIS A 1 77 ? 16.178 -1.607 -0.208 1.00 95.62 77 HIS A O 1
ATOM 595 N N . GLY A 1 78 ? 14.705 -2.292 -1.762 1.00 93.56 78 GLY A N 1
ATOM 596 C CA . GLY A 1 78 ? 15.639 -2.400 -2.883 1.00 93.56 78 GLY A CA 1
ATOM 597 C C . GLY A 1 78 ? 15.776 -1.107 -3.697 1.00 93.56 78 GLY A C 1
ATOM 598 O O . GLY A 1 78 ? 16.592 -1.058 -4.618 1.00 93.56 78 GLY A O 1
ATOM 599 N N . ALA A 1 79 ? 15.009 -0.059 -3.374 1.00 92.25 79 ALA A N 1
ATOM 600 C CA . ALA A 1 79 ? 15.039 1.234 -4.052 1.00 92.25 79 ALA A CA 1
ATOM 601 C C . ALA A 1 79 ? 15.154 2.421 -3.080 1.00 92.25 79 ALA A C 1
ATOM 603 O O . ALA A 1 79 ? 14.934 2.309 -1.876 1.00 92.25 79 ALA A O 1
ATOM 604 N N . GLY A 1 80 ? 15.468 3.593 -3.641 1.00 87.62 80 GLY A N 1
ATOM 605 C CA . GLY A 1 80 ? 15.694 4.830 -2.893 1.00 87.62 80 GLY A CA 1
ATOM 606 C C . GLY A 1 80 ? 17.140 4.995 -2.422 1.00 87.62 80 GLY A C 1
ATOM 607 O O . GLY A 1 80 ? 17.884 4.030 -2.270 1.00 87.62 80 GLY A O 1
ATOM 608 N N . ASN A 1 81 ? 17.556 6.246 -2.222 1.00 87.44 81 ASN A N 1
ATOM 609 C CA . ASN A 1 81 ? 18.865 6.580 -1.665 1.00 87.44 81 ASN A CA 1
ATOM 610 C C . ASN A 1 81 ? 18.719 7.746 -0.665 1.00 87.44 81 ASN A C 1
ATOM 612 O O . ASN A 1 81 ? 18.678 8.899 -1.103 1.00 87.44 81 ASN A O 1
ATOM 616 N N . PRO A 1 82 ? 18.617 7.474 0.650 1.00 89.81 82 PRO A N 1
ATOM 617 C CA . PRO A 1 82 ? 18.617 6.149 1.286 1.00 89.81 82 PRO A CA 1
ATOM 618 C C . PRO A 1 82 ? 17.294 5.375 1.077 1.00 89.81 82 PRO A C 1
ATOM 620 O O . PRO A 1 82 ? 16.266 5.995 0.798 1.00 89.81 82 PRO A O 1
ATOM 623 N N . PRO A 1 83 ? 17.294 4.035 1.210 1.00 91.50 83 PRO A N 1
ATOM 624 C CA . PRO A 1 83 ? 16.070 3.232 1.248 1.00 91.50 83 PRO A CA 1
ATOM 625 C C . PRO A 1 83 ? 15.281 3.444 2.560 1.00 91.50 83 PRO A C 1
ATOM 627 O O . PRO A 1 83 ? 15.874 3.837 3.571 1.00 91.50 83 PRO A O 1
ATOM 630 N N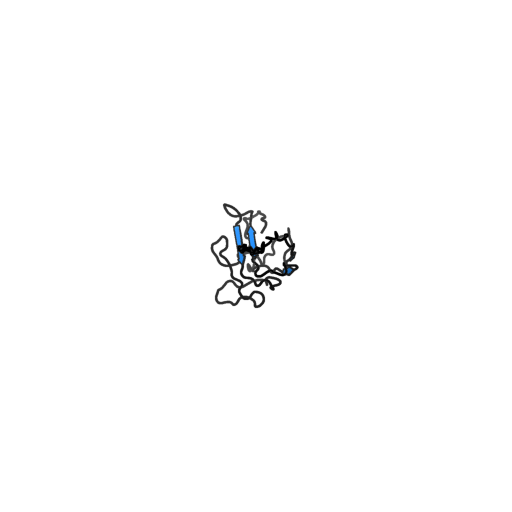 . PRO A 1 84 ? 13.973 3.119 2.595 1.00 95.62 84 PRO A N 1
ATOM 631 C CA . PRO A 1 84 ? 13.172 2.556 1.504 1.00 95.62 84 PRO A CA 1
ATOM 632 C C . PRO A 1 84 ? 12.565 3.616 0.574 1.00 95.62 84 PRO A C 1
ATOM 634 O O . PRO A 1 84 ? 12.320 4.755 0.973 1.00 95.62 84 PRO A O 1
ATOM 637 N N . TRP A 1 85 ? 12.217 3.210 -0.646 1.00 97.31 85 TRP A N 1
ATOM 638 C CA . TRP A 1 85 ? 11.316 3.977 -1.501 1.00 97.31 85 TRP A CA 1
ATOM 639 C C . TRP A 1 85 ? 9.856 3.682 -1.148 1.00 97.31 85 TRP A C 1
ATOM 641 O O . TRP A 1 85 ? 9.422 2.533 -1.161 1.00 97.31 85 TRP A O 1
ATOM 651 N N . VAL A 1 86 ? 9.067 4.710 -0.834 1.00 98.06 86 VAL A N 1
ATOM 652 C CA . VAL A 1 86 ? 7.664 4.527 -0.430 1.00 98.06 86 VAL A CA 1
ATOM 653 C C . VAL A 1 86 ? 6.746 4.629 -1.646 1.00 98.06 86 VAL A C 1
ATOM 655 O O . VAL A 1 86 ? 6.669 5.678 -2.283 1.00 98.06 86 VAL A O 1
ATOM 658 N N . HIS A 1 87 ? 6.019 3.556 -1.945 1.00 98.12 87 HIS A N 1
ATOM 659 C CA . HIS A 1 87 ? 5.096 3.470 -3.080 1.00 98.12 87 HIS A CA 1
ATOM 660 C C . HIS A 1 87 ? 3.696 3.994 -2.765 1.00 98.12 87 HIS A C 1
ATOM 662 O O . HIS A 1 87 ? 3.002 4.516 -3.642 1.00 98.12 87 HIS A O 1
ATOM 668 N N . TRP A 1 88 ? 3.273 3.855 -1.509 1.00 98.56 88 TRP A N 1
ATOM 669 C CA . TRP A 1 88 ? 1.941 4.249 -1.073 1.00 98.56 88 TRP A CA 1
ATOM 670 C C . TRP A 1 88 ? 1.897 4.451 0.434 1.00 98.56 88 TRP A C 1
ATOM 672 O O . TRP A 1 88 ? 2.473 3.664 1.183 1.00 98.56 88 TRP A O 1
ATOM 682 N N . ILE A 1 89 ? 1.183 5.493 0.853 1.00 98.56 89 ILE A N 1
ATOM 683 C CA . ILE A 1 89 ? 0.764 5.718 2.231 1.00 98.56 89 ILE A CA 1
ATOM 684 C C . ILE A 1 89 ? -0.735 6.000 2.201 1.00 98.56 89 ILE A C 1
ATOM 686 O O . ILE A 1 89 ? -1.191 6.865 1.448 1.00 98.56 89 ILE A O 1
ATOM 690 N N . ILE A 1 90 ? -1.494 5.310 3.042 1.00 98.56 90 ILE A N 1
ATOM 691 C CA . ILE A 1 90 ? -2.888 5.638 3.338 1.00 98.56 90 ILE A CA 1
ATOM 692 C C . ILE A 1 90 ? -3.132 5.459 4.836 1.00 98.56 90 ILE A C 1
ATOM 694 O O . ILE A 1 90 ? -2.712 4.467 5.426 1.00 98.56 90 ILE A O 1
ATOM 698 N N . TYR A 1 91 ? -3.749 6.445 5.476 1.00 98.56 91 TYR A N 1
ATOM 699 C CA . TYR A 1 91 ? -3.947 6.501 6.928 1.00 98.56 91 TYR A CA 1
ATOM 700 C C . TYR A 1 91 ? -5.326 7.074 7.260 1.00 98.56 91 TYR A C 1
ATOM 702 O O . TYR A 1 91 ? -6.109 7.340 6.353 1.00 98.56 91 TYR A O 1
ATOM 710 N N . ASN A 1 92 ? -5.645 7.231 8.550 1.00 98.19 92 ASN A N 1
ATOM 711 C CA . ASN A 1 92 ? -6.987 7.581 9.041 1.00 98.19 92 ASN A CA 1
ATOM 712 C C . ASN A 1 92 ? -8.077 6.563 8.658 1.00 98.19 92 ASN A C 1
ATOM 714 O O . ASN A 1 92 ? -9.266 6.870 8.741 1.00 98.19 92 ASN A O 1
ATOM 718 N N . ILE A 1 93 ? -7.690 5.343 8.275 1.00 98.56 93 ILE A N 1
ATOM 719 C CA . ILE A 1 93 ? -8.635 4.262 7.994 1.00 98.56 93 ILE A CA 1
ATOM 720 C C . ILE A 1 93 ? -9.345 3.919 9.313 1.00 98.56 93 ILE A C 1
ATOM 722 O O . ILE A 1 93 ? -8.649 3.709 10.309 1.00 98.56 93 ILE A O 1
ATOM 726 N N . PRO A 1 94 ? -10.688 3.857 9.362 1.00 98.00 94 PRO A N 1
ATOM 727 C CA . PRO A 1 94 ? -11.419 3.510 10.577 1.00 98.00 94 PRO A CA 1
ATOM 728 C C . PRO A 1 94 ? -10.952 2.177 11.176 1.00 98.00 94 PRO A C 1
ATOM 730 O O . PRO A 1 94 ? -10.757 1.204 10.454 1.00 98.00 94 PRO A O 1
ATOM 733 N N . GLY A 1 95 ? -10.803 2.099 12.500 1.00 97.19 95 GLY A N 1
ATOM 734 C CA . GLY A 1 95 ? -10.329 0.881 13.169 1.00 97.19 95 GLY A CA 1
ATOM 735 C C . GLY A 1 95 ? -11.260 -0.333 13.056 1.00 97.19 95 GLY A C 1
ATOM 736 O O . GLY A 1 95 ? -10.834 -1.455 13.310 1.00 97.19 95 GLY A O 1
ATOM 737 N N . ASN A 1 96 ? -12.511 -0.120 12.636 1.00 95.69 96 ASN A N 1
ATOM 738 C CA . ASN A 1 96 ? -13.478 -1.171 12.320 1.00 95.69 96 ASN A CA 1
ATOM 739 C C . ASN A 1 96 ? -13.496 -1.570 10.831 1.00 95.69 96 ASN A C 1
ATOM 741 O O . ASN A 1 96 ? -14.286 -2.436 10.453 1.00 95.69 96 ASN A O 1
ATOM 745 N N . ALA A 1 97 ? -12.676 -0.945 9.979 1.00 97.88 97 ALA A N 1
ATOM 746 C CA . ALA A 1 97 ? -12.501 -1.392 8.604 1.00 97.88 97 ALA A CA 1
ATOM 747 C C . ALA A 1 97 ? -11.885 -2.797 8.603 1.00 97.88 97 ALA A C 1
ATOM 749 O O . ALA A 1 97 ? -11.087 -3.131 9.476 1.00 97.88 97 ALA A O 1
ATOM 750 N N . MET A 1 98 ? -12.236 -3.612 7.609 1.00 96.81 98 MET A N 1
ATOM 751 C CA . MET A 1 98 ? -11.770 -5.005 7.483 1.00 96.81 98 MET A CA 1
ATOM 752 C C . MET A 1 98 ? -10.771 -5.196 6.333 1.00 96.81 98 MET A C 1
ATOM 754 O O . MET A 1 98 ? -10.338 -6.315 6.055 1.00 96.81 98 MET A O 1
ATOM 758 N N . GLY A 1 99 ? -10.432 -4.119 5.627 1.00 98.00 99 GLY A N 1
ATOM 759 C CA . GLY A 1 99 ? -9.574 -4.168 4.456 1.00 98.00 99 GLY A CA 1
ATOM 760 C C . GLY A 1 99 ? -9.537 -2.864 3.670 1.00 98.00 99 GLY A C 1
ATOM 761 O O . GLY A 1 99 ? -10.163 -1.870 4.040 1.00 98.00 99 GLY A O 1
ATOM 762 N N . LEU A 1 100 ? -8.820 -2.915 2.552 1.00 98.50 100 LEU A N 1
ATOM 763 C CA . LEU A 1 100 ? -8.807 -1.913 1.495 1.00 98.50 100 LEU A CA 1
ATOM 764 C C . LEU A 1 100 ? -9.350 -2.549 0.210 1.00 98.50 100 LEU A C 1
ATOM 766 O O . LEU A 1 100 ? -8.883 -3.630 -0.163 1.00 98.50 100 LEU A O 1
ATOM 770 N N . PRO A 1 101 ? -10.303 -1.911 -0.488 1.00 97.88 101 PRO A N 1
ATOM 771 C CA . PRO A 1 101 ? -10.690 -2.357 -1.817 1.00 97.88 101 PRO A CA 1
ATOM 772 C C . PRO A 1 101 ? -9.557 -2.132 -2.828 1.00 97.88 101 PRO A C 1
ATOM 774 O O . PRO A 1 101 ? -8.606 -1.386 -2.595 1.00 97.88 101 PRO A O 1
ATOM 777 N N . GLU A 1 102 ? -9.669 -2.794 -3.974 1.00 98.12 102 GLU A N 1
ATOM 778 C CA . GLU A 1 102 ? -8.771 -2.573 -5.106 1.00 98.12 102 GLU A CA 1
ATOM 779 C C . GLU A 1 102 ? -9.022 -1.199 -5.742 1.00 98.12 102 GLU A C 1
ATOM 781 O O . GLU A 1 102 ? -10.171 -0.784 -5.872 1.00 98.12 102 GLU A O 1
ATOM 786 N N . GLY A 1 103 ? -7.957 -0.525 -6.184 1.00 97.62 103 GLY A N 1
ATOM 787 C CA . GLY A 1 103 ? -8.058 0.703 -6.974 1.00 97.62 103 GLY A CA 1
ATOM 788 C C . GLY A 1 103 ? -8.712 1.867 -6.230 1.00 97.62 103 GLY A C 1
ATOM 789 O O . GLY A 1 103 ? -9.624 2.492 -6.765 1.00 97.62 103 GLY A O 1
ATOM 790 N N . ILE A 1 104 ? -8.260 2.157 -5.007 1.00 97.62 104 ILE A N 1
ATOM 791 C CA . ILE A 1 104 ? -8.753 3.301 -4.230 1.00 97.62 104 ILE A CA 1
ATOM 792 C C . ILE A 1 104 ? -8.478 4.595 -5.015 1.00 97.62 104 ILE A C 1
ATOM 794 O O . ILE A 1 104 ? -7.338 4.798 -5.453 1.00 97.62 104 ILE A O 1
ATOM 798 N N . PRO A 1 105 ? -9.492 5.459 -5.202 1.00 96.06 105 PRO A N 1
ATOM 799 C CA . PRO A 1 105 ? -9.327 6.717 -5.917 1.00 96.06 105 PRO A CA 1
ATOM 800 C C . PRO A 1 105 ? -8.394 7.653 -5.149 1.00 96.06 105 PRO A C 1
ATOM 802 O O . PRO A 1 105 ? -8.420 7.680 -3.927 1.00 96.06 105 PRO A O 1
ATOM 805 N N . PHE A 1 106 ? -7.593 8.442 -5.858 1.00 93.88 106 PHE A N 1
ATOM 806 C CA . PHE A 1 106 ? -6.668 9.413 -5.256 1.00 93.88 106 PHE A CA 1
ATOM 807 C C . PHE A 1 106 ? -7.004 10.867 -5.613 1.00 93.88 106 PHE A C 1
ATOM 809 O O . PHE A 1 106 ? -6.474 11.786 -4.988 1.00 93.88 106 PHE A O 1
ATOM 816 N N . GLU A 1 107 ? -7.872 11.088 -6.602 1.00 90.69 107 GLU A N 1
ATOM 817 C CA . GLU A 1 107 ? -8.357 12.422 -6.942 1.00 90.69 107 GLU A CA 1
ATOM 818 C C . GLU A 1 107 ? -9.269 12.939 -5.831 1.00 90.69 107 GLU A C 1
ATOM 820 O O . GLU A 1 107 ? -10.163 12.240 -5.361 1.00 90.69 107 GLU A O 1
ATOM 825 N N . SER A 1 108 ? -9.070 14.189 -5.414 1.00 81.25 108 SER A N 1
ATOM 826 C CA . SER A 1 108 ? -9.826 14.779 -4.300 1.00 81.25 108 SER A CA 1
ATOM 827 C C . SER A 1 108 ? -11.321 14.949 -4.589 1.00 81.25 108 SER A C 1
ATOM 829 O O . SER A 1 108 ? -12.109 15.138 -3.662 1.00 81.25 108 SER A O 1
ATOM 831 N N . THR A 1 109 ? -11.712 14.892 -5.864 1.00 89.75 109 THR A N 1
ATOM 832 C CA . THR A 1 109 ? -13.105 14.949 -6.319 1.00 89.75 109 THR A CA 1
ATOM 833 C C . THR A 1 109 ? -13.834 13.618 -6.184 1.00 89.75 109 THR A C 1
ATOM 835 O O . THR A 1 109 ? -15.065 13.614 -6.153 1.00 89.75 109 THR A O 1
ATOM 838 N N . ASP A 1 110 ? -13.101 12.508 -6.096 1.00 91.50 110 ASP A N 1
ATOM 839 C CA . ASP A 1 110 ? -13.679 11.175 -6.004 1.00 91.50 110 ASP A CA 1
ATOM 840 C C . ASP A 1 110 ? -13.814 10.770 -4.529 1.00 91.50 110 ASP A C 1
ATOM 842 O O . ASP A 1 110 ? -12.843 10.825 -3.766 1.00 91.50 110 ASP A O 1
ATOM 846 N N . PRO A 1 111 ? -15.011 10.367 -4.073 1.00 92.88 111 PRO A N 1
ATOM 847 C CA . PRO A 1 111 ? -15.197 9.984 -2.685 1.00 92.88 111 PRO A CA 1
ATOM 848 C C . PRO A 1 111 ? -14.438 8.692 -2.364 1.00 92.88 111 PRO A C 1
ATOM 850 O O . PRO A 1 111 ? -14.415 7.746 -3.155 1.00 92.88 111 PRO A O 1
ATOM 853 N N . MET A 1 112 ? -13.887 8.616 -1.150 1.00 96.56 112 MET A N 1
ATOM 854 C CA . MET A 1 112 ? -13.364 7.358 -0.615 1.00 96.56 112 MET A CA 1
ATOM 855 C C . MET A 1 112 ? -14.472 6.289 -0.559 1.00 96.56 112 MET A C 1
ATOM 857 O O . MET A 1 112 ? -15.627 6.622 -0.267 1.00 96.56 112 MET A O 1
ATOM 861 N N . PRO A 1 113 ? -14.136 5.002 -0.761 1.00 96.94 113 PRO A N 1
ATOM 862 C CA . PRO A 1 113 ? -15.059 3.899 -0.524 1.00 96.94 113 PRO A CA 1
ATOM 863 C C . PRO A 1 113 ? -15.662 3.960 0.882 1.00 96.94 113 PRO A C 1
ATOM 865 O O . PRO A 1 113 ? -14.991 4.321 1.854 1.00 96.94 113 PRO A O 1
ATOM 868 N N . ARG A 1 114 ? -16.940 3.587 0.997 1.00 96.62 114 ARG A N 1
ATOM 869 C CA . ARG A 1 114 ? -17.729 3.751 2.226 1.00 96.62 114 ARG A CA 1
ATOM 870 C C . ARG A 1 114 ? -17.073 3.071 3.428 1.00 96.62 114 ARG A C 1
ATOM 872 O O . ARG A 1 114 ? -17.096 3.618 4.529 1.00 96.62 114 ARG A O 1
ATOM 879 N N . GLU A 1 115 ? -16.474 1.909 3.206 1.00 95.75 115 GLU A N 1
ATOM 880 C CA . GLU A 1 115 ? -15.828 1.052 4.202 1.00 95.75 115 GLU A CA 1
ATOM 881 C C . GLU A 1 115 ? -14.594 1.703 4.837 1.00 95.75 115 GLU A C 1
ATOM 883 O O . GLU A 1 115 ? -14.193 1.322 5.934 1.00 95.75 115 GLU A O 1
ATOM 888 N N . ILE A 1 116 ? -14.007 2.695 4.162 1.00 97.31 116 ILE A N 1
ATOM 889 C CA . ILE A 1 116 ? -12.809 3.417 4.598 1.00 97.31 116 ILE A CA 1
ATOM 890 C C . ILE A 1 116 ? -13.030 4.931 4.604 1.00 97.31 116 ILE A C 1
ATOM 892 O O . ILE A 1 116 ? -12.087 5.705 4.455 1.00 97.31 116 ILE A O 1
ATOM 896 N N . THR A 1 117 ? -14.280 5.370 4.780 1.00 95.94 117 THR A N 1
ATOM 897 C CA . THR A 1 117 ? -14.620 6.795 4.885 1.00 95.94 117 THR A CA 1
ATOM 898 C C . THR A 1 117 ? -13.734 7.472 5.936 1.00 95.94 117 THR A C 1
ATOM 900 O O . THR A 1 117 ? -13.667 7.020 7.077 1.00 95.94 117 THR A O 1
ATOM 903 N N . GLY A 1 118 ? -13.060 8.560 5.552 1.00 94.00 118 GLY A N 1
ATOM 904 C CA . GLY A 1 118 ? -12.092 9.268 6.399 1.00 94.00 118 GLY A CA 1
ATOM 905 C C . GLY A 1 118 ? -10.631 8.887 6.145 1.00 94.00 118 GLY A C 1
ATOM 906 O O . GLY A 1 118 ? -9.743 9.616 6.589 1.00 94.00 118 GLY A O 1
ATOM 907 N N . ALA A 1 119 ? -10.369 7.816 5.388 1.00 97.62 119 ALA A N 1
ATOM 908 C CA . ALA A 1 119 ? -9.025 7.493 4.933 1.00 97.62 119 ALA A CA 1
ATOM 909 C C . ALA A 1 119 ? -8.441 8.628 4.079 1.00 97.62 119 ALA A C 1
ATOM 911 O O . ALA A 1 119 ? -9.152 9.356 3.387 1.00 97.62 119 ALA A O 1
ATOM 912 N N . THR A 1 120 ? -7.128 8.810 4.162 1.00 96.88 120 THR A N 1
ATOM 913 C CA . THR A 1 120 ? -6.400 9.885 3.486 1.00 96.88 120 THR A CA 1
ATOM 914 C C . THR A 1 120 ? -5.104 9.339 2.910 1.00 96.88 120 THR A C 1
ATOM 916 O O . THR A 1 120 ? -4.368 8.627 3.596 1.00 96.88 120 THR A O 1
ATOM 919 N N . HIS A 1 121 ? -4.809 9.686 1.658 1.00 97.81 121 HIS A N 1
ATOM 920 C CA . HIS A 1 121 ? -3.520 9.392 1.042 1.00 97.81 121 HIS A CA 1
ATOM 921 C C . HIS A 1 121 ? -2.431 10.319 1.588 1.00 97.81 121 HIS A C 1
ATOM 923 O O . HIS A 1 121 ? -2.591 11.539 1.604 1.00 97.81 121 HIS A O 1
ATOM 929 N N . GLY A 1 122 ? -1.309 9.738 2.007 1.00 97.50 122 GLY A N 1
ATOM 930 C CA . GLY A 1 122 ? -0.102 10.484 2.361 1.00 97.50 122 GLY A CA 1
ATOM 931 C C . GLY A 1 122 ? 0.838 10.653 1.171 1.00 97.50 122 GLY A C 1
ATOM 932 O O . GLY A 1 122 ? 0.766 9.891 0.207 1.00 97.50 122 GLY A O 1
ATOM 933 N N . ASN A 1 123 ? 1.753 11.620 1.265 1.00 97.69 123 ASN A N 1
ATOM 934 C CA . ASN A 1 123 ? 2.795 11.821 0.260 1.00 97.69 123 ASN A CA 1
ATOM 935 C C . ASN A 1 123 ? 3.733 10.606 0.215 1.00 97.69 123 ASN A C 1
ATOM 937 O O . ASN A 1 123 ? 4.376 10.270 1.208 1.00 97.69 123 ASN A O 1
ATOM 941 N N . ASN A 1 124 ? 3.821 9.962 -0.945 1.00 97.12 124 ASN A N 1
ATOM 942 C CA . ASN A 1 124 ? 4.737 8.854 -1.203 1.00 97.12 124 ASN A CA 1
ATOM 943 C C . ASN A 1 124 ? 6.166 9.356 -1.525 1.00 97.12 124 ASN A C 1
ATOM 945 O O . ASN A 1 124 ? 6.448 10.552 -1.443 1.00 97.12 124 ASN A O 1
ATOM 949 N N . GLY A 1 125 ? 7.077 8.461 -1.925 1.00 96.44 125 GLY A N 1
ATOM 950 C CA . GLY A 1 125 ? 8.473 8.798 -2.252 1.00 96.44 125 GLY A CA 1
ATOM 951 C C . GLY A 1 125 ? 8.641 9.800 -3.405 1.00 96.44 125 GLY A C 1
ATOM 952 O O . GLY A 1 125 ? 9.681 10.443 -3.512 1.00 96.44 125 GLY A O 1
ATOM 953 N N . TRP A 1 126 ? 7.610 9.988 -4.236 1.00 96.31 126 TRP A N 1
ATOM 954 C CA . TRP A 1 126 ? 7.565 11.015 -5.285 1.00 96.31 126 TRP A CA 1
ATOM 955 C C . TRP A 1 126 ? 6.948 12.343 -4.821 1.00 96.31 126 TRP A C 1
ATOM 957 O O . TRP A 1 126 ? 6.808 13.256 -5.630 1.00 96.31 126 TRP A O 1
ATOM 967 N N . GLY A 1 127 ? 6.549 12.461 -3.553 1.00 96.88 127 GLY A N 1
ATOM 968 C CA . GLY A 1 127 ? 5.820 13.622 -3.040 1.00 96.88 127 GLY A CA 1
ATOM 969 C C . GLY A 1 127 ? 4.356 13.677 -3.487 1.00 96.88 127 GLY A C 1
ATOM 970 O O . GLY A 1 127 ? 3.751 14.743 -3.431 1.00 96.88 127 GLY A O 1
ATOM 971 N N . LEU A 1 128 ? 3.790 12.555 -3.945 1.00 96.56 128 LEU A N 1
ATOM 972 C CA . LEU A 1 128 ? 2.422 12.470 -4.460 1.00 96.56 128 LEU A CA 1
ATOM 973 C C . LEU A 1 128 ? 1.503 11.741 -3.474 1.00 96.56 128 LEU A C 1
ATOM 975 O O . LEU A 1 128 ? 1.877 10.695 -2.942 1.00 96.56 128 LEU A O 1
ATOM 979 N N . SER A 1 129 ? 0.278 12.233 -3.294 1.00 97.00 129 SER A N 1
ATOM 980 C CA . SER A 1 129 ? -0.759 11.599 -2.462 1.00 97.00 129 SER A CA 1
ATOM 981 C C . SER A 1 129 ? -1.532 10.518 -3.220 1.00 97.00 129 SER A C 1
ATOM 983 O O . SER A 1 129 ? -2.749 10.587 -3.347 1.00 97.00 129 SER A O 1
ATOM 985 N N . MET A 1 130 ? -0.831 9.520 -3.756 1.00 96.88 130 MET A N 1
ATOM 986 C CA . MET A 1 130 ? -1.444 8.425 -4.517 1.00 96.88 130 MET A CA 1
ATOM 987 C C . MET A 1 130 ? -0.664 7.116 -4.367 1.00 96.88 130 MET A C 1
ATOM 989 O O . MET A 1 130 ? 0.512 7.110 -3.990 1.00 96.88 130 MET A O 1
ATOM 993 N N . TYR A 1 131 ? -1.310 6.000 -4.705 1.00 98.12 131 TYR A N 1
ATOM 994 C CA . TYR A 1 131 ? -0.599 4.754 -4.983 1.00 98.12 131 TYR A CA 1
ATOM 995 C C . TYR A 1 131 ? 0.165 4.885 -6.302 1.00 98.12 131 TYR A C 1
ATOM 997 O O . TYR A 1 131 ? -0.402 5.275 -7.324 1.00 98.12 131 TYR A O 1
ATOM 1005 N N . ARG A 1 132 ? 1.443 4.506 -6.301 1.00 97.38 132 ARG A N 1
ATOM 1006 C CA . ARG A 1 132 ? 2.192 4.285 -7.535 1.00 97.38 132 ARG A CA 1
ATOM 1007 C C . ARG A 1 132 ? 2.903 2.946 -7.461 1.00 97.38 132 ARG A C 1
ATOM 1009 O O . ARG A 1 132 ? 3.763 2.752 -6.608 1.00 97.38 132 ARG A O 1
ATOM 1016 N N . GLY A 1 133 ? 2.540 2.039 -8.359 1.00 96.88 133 GLY A N 1
ATOM 1017 C CA . GLY A 1 133 ? 2.980 0.657 -8.319 1.00 96.88 133 GLY A CA 1
ATOM 1018 C C . GLY A 1 133 ? 4.472 0.453 -8.591 1.00 96.88 133 GLY A C 1
ATOM 1019 O O . GLY A 1 133 ? 5.149 1.357 -9.097 1.00 96.88 133 GLY A O 1
ATOM 1020 N N . PRO A 1 134 ? 4.993 -0.737 -8.253 1.00 95.62 134 PRO A N 1
ATOM 1021 C CA . PRO A 1 134 ? 6.358 -1.160 -8.545 1.00 95.62 134 PRO A CA 1
ATOM 1022 C C . PRO A 1 134 ? 6.755 -0.999 -10.012 1.00 95.62 134 PRO A C 1
ATOM 1024 O O . PRO A 1 134 ? 6.035 -1.440 -10.904 1.00 95.62 134 PRO A O 1
ATOM 1027 N N . ALA A 1 135 ? 7.933 -0.431 -10.258 1.00 94.75 135 ALA A N 1
ATOM 1028 C CA . ALA A 1 135 ? 8.561 -0.388 -11.579 1.00 94.75 135 ALA A CA 1
ATOM 1029 C C . ALA A 1 135 ? 10.088 -0.510 -11.432 1.00 94.75 135 ALA A C 1
ATOM 1031 O O . ALA A 1 135 ? 10.807 0.468 -11.666 1.00 94.75 135 ALA A O 1
ATOM 1032 N N . PRO A 1 136 ? 10.592 -1.668 -10.961 1.00 93.94 136 PRO A N 1
ATOM 1033 C CA . PRO A 1 136 ? 12.023 -1.862 -10.773 1.00 93.94 136 PRO A CA 1
ATOM 1034 C C . PRO A 1 136 ? 12.766 -1.802 -12.121 1.00 93.94 136 PRO A C 1
ATOM 1036 O O . PRO A 1 136 ? 12.164 -2.038 -13.177 1.00 93.94 136 PRO A O 1
ATOM 1039 N N . PRO A 1 137 ? 14.076 -1.490 -12.123 1.00 92.81 137 PRO A N 1
ATOM 1040 C CA . PRO A 1 137 ? 14.904 -1.581 -13.320 1.00 92.81 137 PRO A CA 1
ATOM 1041 C C . PRO A 1 137 ? 14.768 -2.933 -14.035 1.00 92.81 137 PRO A C 1
ATOM 1043 O O . PRO A 1 137 ? 14.503 -3.972 -13.430 1.00 92.81 137 PRO A O 1
ATOM 1046 N N . ARG A 1 138 ? 14.990 -2.941 -15.356 1.00 90.56 138 ARG A N 1
ATOM 1047 C CA . ARG A 1 138 ? 14.960 -4.189 -16.132 1.00 90.56 138 ARG A CA 1
ATOM 1048 C C . ARG A 1 138 ? 15.928 -5.209 -15.528 1.00 90.56 138 ARG A C 1
ATOM 1050 O O . ARG A 1 138 ? 17.075 -4.878 -15.245 1.00 90.56 138 ARG A O 1
ATOM 1057 N N . ASN A 1 139 ? 15.468 -6.455 -15.421 1.00 89.19 139 ASN A N 1
ATOM 1058 C CA . ASN A 1 139 ? 16.214 -7.592 -14.878 1.00 89.19 139 ASN A CA 1
ATOM 1059 C C . ASN A 1 139 ? 16.573 -7.490 -13.379 1.00 89.19 139 ASN A C 1
ATOM 1061 O O . ASN A 1 139 ? 17.475 -8.202 -12.942 1.00 89.19 139 ASN A O 1
ATOM 1065 N N . SER A 1 140 ? 15.878 -6.665 -12.585 1.00 92.44 140 SER A N 1
ATOM 1066 C CA . SER A 1 140 ? 15.941 -6.728 -11.118 1.00 92.44 140 SER A CA 1
ATOM 1067 C C . SER A 1 140 ? 14.614 -7.179 -10.500 1.00 92.44 140 SER A C 1
ATOM 1069 O O . SER A 1 140 ? 13.542 -7.041 -11.090 1.00 92.44 140 SER A O 1
ATOM 1071 N N . VAL A 1 141 ? 14.703 -7.759 -9.301 1.00 94.62 141 VAL A N 1
ATOM 1072 C CA . VAL A 1 141 ? 13.559 -8.175 -8.478 1.00 94.62 141 VAL A CA 1
ATOM 1073 C C . VAL A 1 141 ? 13.694 -7.501 -7.124 1.00 94.62 141 VAL A C 1
ATOM 1075 O O . VAL A 1 141 ? 14.769 -7.513 -6.527 1.00 94.62 141 VAL A O 1
ATOM 1078 N N . HIS A 1 142 ? 12.616 -6.870 -6.680 1.00 96.06 142 HIS A N 1
ATOM 1079 C CA . HIS A 1 142 ? 12.538 -6.109 -5.439 1.00 96.06 142 HIS A CA 1
ATOM 1080 C C . HIS A 1 142 ? 11.383 -6.651 -4.583 1.00 96.06 142 HIS A C 1
ATOM 1082 O O . HIS A 1 142 ? 10.491 -7.334 -5.094 1.00 96.06 142 HIS A O 1
ATOM 1088 N N . HIS A 1 143 ? 11.404 -6.331 -3.290 1.00 96.00 143 HIS A N 1
ATOM 1089 C CA . HIS A 1 143 ? 10.348 -6.662 -2.331 1.00 96.00 143 HIS A CA 1
ATOM 1090 C C . HIS A 1 143 ? 9.638 -5.377 -1.894 1.00 96.00 143 HIS A C 1
ATOM 1092 O O . HIS A 1 143 ? 10.316 -4.378 -1.654 1.00 96.00 143 HIS A O 1
ATOM 1098 N N . TYR A 1 144 ? 8.306 -5.426 -1.801 1.00 94.00 144 TYR A N 1
ATOM 1099 C CA . TYR A 1 144 ? 7.406 -4.277 -1.630 1.00 94.00 144 TYR A CA 1
ATOM 1100 C C . TYR A 1 144 ? 6.396 -4.479 -0.501 1.00 94.00 144 TYR A C 1
ATOM 1102 O O . TYR A 1 144 ? 6.025 -5.658 -0.283 1.00 94.00 144 TYR A O 1
#

pLDDT: mean 87.85, std 16.71, range [43.09, 98.56]